Protein AF-A0A3P6FVJ2-F1 (afdb_monomer_lite)

Foldseek 3Di:
DVVVVVVVVVVVVVVVVVVVVVVVVVCLVVVLVVVCVVCVVVVNNDDRDDRPPVVVVVVVVVVVVCVVDPPPPD

Structure (mmCIF, N/CA/C/O backbone):
data_AF-A0A3P6FVJ2-F1
#
_entry.id   AF-A0A3P6FVJ2-F1
#
loop_
_atom_site.group_PDB
_atom_site.id
_atom_site.type_symbol
_atom_site.label_atom_id
_atom_site.label_alt_id
_atom_site.label_comp_id
_atom_site.label_asym_id
_atom_site.label_entity_id
_atom_site.label_seq_id
_atom_site.pdbx_PDB_ins_code
_atom_site.Cartn_x
_atom_site.Cartn_y
_atom_site.Cartn_z
_atom_site.occupancy
_atom_site.B_iso_or_equiv
_atom_site.auth_seq_id
_atom_site.auth_comp_id
_atom_site.auth_asym_id
_atom_site.auth_atom_id
_atom_site.pdbx_PDB_model_num
ATOM 1 N N . MET A 1 1 ? 24.299 -12.674 -31.192 1.00 55.22 1 MET A N 1
ATOM 2 C CA . MET A 1 1 ? 23.419 -11.496 -31.020 1.00 55.22 1 MET A CA 1
ATOM 3 C C . MET A 1 1 ? 22.140 -11.856 -30.262 1.00 55.22 1 MET A C 1
ATOM 5 O O . MET A 1 1 ? 21.809 -11.132 -29.335 1.00 55.22 1 MET A O 1
ATOM 9 N N . GLU A 1 2 ? 21.505 -13.001 -30.540 1.00 57.22 2 GLU A N 1
ATOM 10 C CA . GLU A 1 2 ? 20.298 -13.499 -29.837 1.00 57.22 2 GLU A CA 1
ATOM 11 C C . GLU A 1 2 ? 20.401 -13.522 -28.296 1.00 57.22 2 GLU A C 1
ATOM 13 O O . GLU A 1 2 ? 19.542 -12.992 -27.593 1.00 57.22 2 GLU A O 1
ATOM 18 N N . ALA A 1 3 ? 21.493 -14.074 -27.750 1.00 61.28 3 ALA A N 1
ATOM 19 C CA . ALA A 1 3 ? 21.691 -14.173 -26.298 1.00 61.28 3 ALA A CA 1
ATOM 20 C C . ALA A 1 3 ? 21.850 -12.802 -25.608 1.00 61.28 3 ALA A C 1
ATOM 22 O O . ALA A 1 3 ? 21.531 -12.653 -24.430 1.00 61.28 3 ALA A O 1
ATOM 23 N N . SER A 1 4 ? 22.327 -11.795 -26.345 1.00 65.06 4 SER A N 1
ATOM 24 C CA . SER A 1 4 ? 22.543 -10.432 -25.851 1.00 65.06 4 SER A CA 1
ATOM 25 C C . SER A 1 4 ? 21.236 -9.641 -25.783 1.00 65.06 4 SER A C 1
ATOM 27 O O . SER A 1 4 ? 21.053 -8.842 -24.874 1.00 65.06 4 SER A O 1
ATOM 29 N N . ALA A 1 5 ? 20.309 -9.876 -26.715 1.00 70.81 5 ALA A N 1
ATOM 30 C CA . ALA A 1 5 ? 18.983 -9.264 -26.672 1.00 70.81 5 ALA A CA 1
ATOM 31 C C . ALA A 1 5 ? 18.135 -9.866 -25.540 1.00 70.81 5 ALA A C 1
ATOM 33 O O . ALA A 1 5 ? 17.522 -9.130 -24.769 1.00 70.81 5 ALA A O 1
ATOM 34 N N . ALA A 1 6 ? 18.178 -11.194 -25.376 1.00 74.75 6 ALA A N 1
ATOM 35 C CA . ALA A 1 6 ? 17.452 -11.886 -24.315 1.00 74.75 6 ALA A CA 1
ATOM 36 C C . ALA A 1 6 ? 17.904 -11.456 -22.906 1.00 74.75 6 ALA A C 1
ATOM 38 O O . ALA A 1 6 ? 17.066 -11.234 -22.031 1.00 74.75 6 ALA A O 1
ATOM 39 N N . SER A 1 7 ? 19.211 -11.274 -22.678 1.00 78.88 7 SER A N 1
ATOM 40 C CA . SER A 1 7 ? 19.727 -10.821 -21.378 1.00 78.88 7 SER A CA 1
ATOM 41 C C . SER A 1 7 ? 19.314 -9.383 -21.041 1.00 78.88 7 SER A C 1
ATOM 43 O O . SER A 1 7 ? 19.027 -9.079 -19.881 1.00 78.88 7 SER A O 1
ATOM 45 N N . VAL A 1 8 ? 19.214 -8.511 -22.049 1.00 86.06 8 VAL A N 1
ATOM 46 C CA . VAL A 1 8 ? 18.716 -7.137 -21.892 1.00 86.06 8 VAL A CA 1
ATOM 47 C C . VAL A 1 8 ? 17.219 -7.128 -21.573 1.00 86.06 8 VAL A C 1
ATOM 49 O O . VAL A 1 8 ? 16.785 -6.392 -20.692 1.00 86.06 8 VAL A O 1
ATOM 52 N N . THR A 1 9 ? 16.413 -7.977 -22.214 1.00 87.69 9 THR A N 1
ATOM 53 C CA . THR A 1 9 ? 14.980 -8.070 -21.893 1.00 87.69 9 THR A CA 1
ATOM 54 C C . THR A 1 9 ? 14.749 -8.563 -20.463 1.00 87.69 9 THR A C 1
ATOM 56 O O . THR A 1 9 ? 13.917 -8.007 -19.745 1.00 87.69 9 THR A O 1
ATOM 59 N N . VAL A 1 10 ? 15.513 -9.564 -20.017 1.00 90.56 10 VAL A N 1
ATOM 60 C CA . VAL A 1 10 ? 15.413 -10.097 -18.650 1.00 90.56 10 VAL A CA 1
ATOM 61 C C . VAL A 1 10 ? 15.825 -9.049 -17.613 1.00 90.56 10 VAL A C 1
ATOM 63 O O . VAL A 1 10 ? 15.129 -8.878 -16.613 1.00 90.56 10 VAL A O 1
ATOM 66 N N . SER A 1 11 ? 16.908 -8.303 -17.846 1.00 89.75 11 SER A N 1
ATOM 67 C CA . SER A 1 11 ? 17.359 -7.274 -16.900 1.00 89.75 11 SER A CA 1
ATOM 68 C C . SER A 1 11 ? 16.360 -6.120 -16.769 1.00 89.75 11 SER A C 1
ATOM 70 O O . SER A 1 11 ? 16.080 -5.679 -15.653 1.00 89.75 11 SER A O 1
ATOM 72 N N . VAL A 1 12 ? 15.745 -5.691 -17.876 1.00 93.00 12 VAL A N 1
ATOM 73 C CA . VAL A 1 12 ? 14.675 -4.680 -17.866 1.00 93.00 12 VAL A CA 1
ATOM 74 C C . VAL A 1 12 ? 13.438 -5.188 -17.126 1.00 93.00 12 VAL A C 1
ATOM 76 O O . VAL A 1 12 ? 12.864 -4.452 -16.321 1.00 93.00 12 VAL A O 1
ATOM 79 N N . ALA A 1 13 ? 13.045 -6.447 -17.337 1.00 93.94 13 ALA A N 1
ATOM 80 C CA . ALA A 1 13 ? 11.917 -7.044 -16.625 1.00 93.94 13 ALA A CA 1
ATOM 81 C C . ALA A 1 13 ? 12.159 -7.084 -15.106 1.00 93.94 13 ALA A C 1
ATOM 83 O O . ALA A 1 13 ? 11.288 -6.688 -14.331 1.00 93.94 13 ALA A O 1
ATOM 84 N N . ILE A 1 14 ? 13.358 -7.483 -14.673 1.00 94.81 14 ILE A N 1
ATOM 85 C CA . ILE A 1 14 ? 13.737 -7.501 -13.252 1.00 94.81 14 ILE A CA 1
ATOM 86 C C . ILE A 1 14 ? 13.717 -6.085 -12.666 1.00 94.81 14 ILE A C 1
ATOM 88 O O . ILE A 1 14 ? 13.149 -5.871 -11.593 1.00 94.81 14 ILE A O 1
ATOM 92 N N . ALA A 1 15 ? 14.283 -5.104 -13.374 1.00 94.94 15 ALA A N 1
ATOM 93 C CA . ALA A 1 15 ? 14.278 -3.711 -12.936 1.00 94.94 15 ALA A CA 1
ATOM 94 C C . ALA A 1 15 ? 12.849 -3.168 -12.787 1.00 94.94 15 ALA A C 1
ATOM 96 O O . ALA A 1 15 ? 12.546 -2.508 -11.792 1.00 94.94 15 ALA A O 1
ATOM 97 N N . ALA A 1 16 ? 11.952 -3.493 -13.723 1.00 95.25 16 ALA A N 1
ATOM 98 C CA . ALA A 1 16 ? 10.547 -3.117 -13.634 1.00 95.25 16 ALA A CA 1
ATOM 99 C C . ALA A 1 16 ? 9.889 -3.719 -12.386 1.00 95.25 16 ALA A C 1
ATOM 101 O O . ALA A 1 16 ? 9.280 -2.982 -11.611 1.00 95.25 16 ALA A O 1
ATOM 102 N N . VAL A 1 17 ? 10.055 -5.024 -12.145 1.00 95.94 17 VAL A N 1
ATOM 103 C CA . VAL A 1 17 ? 9.495 -5.706 -10.965 1.00 95.94 17 VAL A CA 1
ATOM 104 C C . VAL A 1 17 ? 10.008 -5.082 -9.667 1.00 95.94 17 VAL A C 1
ATOM 106 O O . VAL A 1 17 ? 9.211 -4.773 -8.784 1.00 95.94 17 VAL A O 1
ATOM 109 N N . LEU A 1 18 ? 11.312 -4.816 -9.562 1.00 95.81 18 LEU A N 1
ATOM 110 C CA . LEU A 1 18 ? 11.897 -4.140 -8.400 1.00 95.81 18 LEU A CA 1
ATOM 111 C C . LEU A 1 18 ? 11.308 -2.740 -8.194 1.00 95.81 18 LEU A C 1
ATOM 113 O O . LEU A 1 18 ? 10.984 -2.364 -7.067 1.00 95.81 18 LEU A O 1
ATOM 117 N N . CYS A 1 19 ? 11.115 -1.985 -9.276 1.00 95.25 19 CYS A N 1
ATOM 118 C CA . CYS A 1 19 ? 10.503 -0.660 -9.224 1.00 95.25 19 CYS A CA 1
ATOM 119 C C . CYS A 1 19 ? 9.049 -0.729 -8.728 1.00 95.25 19 CYS A C 1
ATOM 121 O O . CYS A 1 19 ? 8.637 0.071 -7.886 1.00 95.25 19 CYS A O 1
ATOM 123 N N . TRP A 1 20 ? 8.284 -1.718 -9.198 1.00 95.31 20 TRP A N 1
ATOM 124 C CA . TRP A 1 20 ? 6.922 -1.978 -8.733 1.00 95.31 20 TRP A CA 1
ATOM 125 C C . TRP A 1 20 ? 6.889 -2.339 -7.250 1.00 95.31 20 TRP A C 1
ATOM 127 O O . TRP A 1 20 ? 6.126 -1.722 -6.507 1.00 95.31 20 TRP A O 1
ATOM 137 N N . ILE A 1 21 ? 7.750 -3.255 -6.799 1.00 94.44 21 ILE A N 1
ATOM 138 C CA . ILE A 1 21 ? 7.860 -3.638 -5.384 1.00 94.44 21 ILE A CA 1
ATOM 139 C C . ILE A 1 21 ? 8.171 -2.405 -4.533 1.00 94.44 21 ILE A C 1
ATOM 141 O O . ILE A 1 21 ? 7.452 -2.116 -3.576 1.00 94.44 21 ILE A O 1
ATOM 145 N N . TRP A 1 22 ? 9.178 -1.619 -4.917 1.00 92.94 22 TRP A N 1
ATOM 146 C CA . TRP A 1 22 ? 9.561 -0.414 -4.185 1.00 92.94 22 TRP A CA 1
ATOM 147 C C . TRP A 1 22 ? 8.426 0.611 -4.114 1.00 92.94 22 TRP A C 1
ATOM 149 O O . TRP A 1 22 ? 8.130 1.167 -3.054 1.00 92.94 22 TRP A O 1
ATOM 159 N N . ARG A 1 23 ? 7.725 0.823 -5.233 1.00 92.12 23 ARG A N 1
ATOM 160 C CA . ARG A 1 23 ? 6.571 1.721 -5.302 1.00 92.12 23 ARG A CA 1
ATOM 161 C C . ARG A 1 23 ? 5.424 1.235 -4.424 1.00 92.12 23 ARG A C 1
ATOM 163 O O . ARG A 1 23 ? 4.828 2.052 -3.725 1.00 92.12 23 ARG A O 1
ATOM 170 N N . THR A 1 24 ? 5.131 -0.066 -4.426 1.00 89.25 24 THR A N 1
ATOM 171 C CA . THR A 1 24 ? 4.106 -0.644 -3.548 1.00 89.25 24 THR A CA 1
ATOM 172 C C . THR A 1 24 ? 4.485 -0.523 -2.082 1.00 89.25 24 THR A C 1
ATOM 174 O O . THR A 1 24 ? 3.637 -0.132 -1.292 1.00 89.25 24 THR A O 1
ATOM 177 N N . LEU A 1 25 ? 5.748 -0.748 -1.717 1.00 88.50 25 LEU A N 1
ATOM 178 C CA . LEU A 1 25 ? 6.219 -0.604 -0.342 1.00 88.50 25 LEU A CA 1
ATOM 179 C C . LEU A 1 25 ? 6.085 0.844 0.141 1.00 88.50 25 LEU A C 1
ATOM 181 O O . LEU A 1 25 ? 5.524 1.097 1.206 1.00 88.50 25 LEU A O 1
ATOM 185 N N . ASN A 1 26 ? 6.520 1.805 -0.680 1.00 85.94 26 ASN A N 1
ATOM 186 C CA . ASN A 1 26 ? 6.370 3.221 -0.365 1.00 85.94 26 ASN A CA 1
ATOM 187 C C . ASN A 1 26 ? 4.888 3.616 -0.257 1.00 85.94 26 ASN A C 1
ATOM 189 O O . ASN A 1 26 ? 4.509 4.358 0.643 1.00 85.94 26 ASN A O 1
ATOM 193 N N . TRP A 1 27 ? 4.028 3.082 -1.128 1.00 84.62 27 TRP A N 1
ATOM 194 C CA . TRP A 1 27 ? 2.587 3.325 -1.076 1.00 84.62 27 TRP A CA 1
ATOM 195 C C . TRP A 1 27 ? 1.945 2.720 0.171 1.00 84.62 27 TRP A C 1
ATOM 197 O O . TRP A 1 27 ? 1.204 3.425 0.844 1.00 84.62 27 TRP A O 1
ATOM 207 N N . VAL A 1 28 ? 2.271 1.474 0.525 1.00 83.88 28 VAL A N 1
ATOM 208 C CA . VAL A 1 28 ? 1.815 0.800 1.752 1.00 83.88 28 VAL A CA 1
ATOM 209 C C . VAL A 1 28 ? 2.258 1.560 3.000 1.00 83.88 28 VAL A C 1
ATOM 211 O O . VAL A 1 28 ? 1.542 1.538 3.990 1.00 83.88 28 VAL A O 1
ATOM 214 N N . TRP A 1 29 ? 3.380 2.281 2.959 1.00 79.12 29 TRP A N 1
ATOM 215 C CA . TRP A 1 29 ? 3.827 3.118 4.073 1.00 79.12 29 TRP A CA 1
ATOM 216 C C . TRP A 1 29 ? 3.178 4.515 4.095 1.00 79.12 29 TRP A C 1
ATOM 218 O O . TRP A 1 29 ? 2.833 5.032 5.158 1.00 79.12 29 TRP A O 1
ATOM 228 N N . PHE A 1 30 ? 2.968 5.139 2.930 1.00 76.56 30 PHE A N 1
ATOM 229 C CA . PHE A 1 30 ? 2.394 6.490 2.828 1.00 76.56 30 PHE A CA 1
ATOM 230 C C . PHE A 1 30 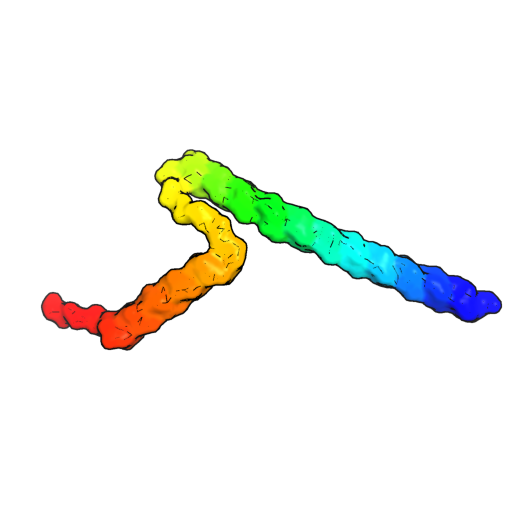? 0.865 6.527 2.920 1.00 76.56 30 PHE A C 1
ATOM 232 O O . PHE A 1 30 ? 0.310 7.411 3.577 1.00 76.56 30 PHE A O 1
ATOM 239 N N . LYS A 1 31 ? 0.170 5.579 2.278 1.00 79.00 31 LYS A N 1
ATOM 240 C CA . LYS A 1 31 ? -1.294 5.443 2.319 1.00 79.00 31 LYS A CA 1
ATOM 241 C C . LYS A 1 31 ? -1.856 5.464 3.735 1.00 79.00 31 LYS A C 1
ATOM 243 O O . LYS A 1 31 ? -2.763 6.266 3.952 1.00 79.00 31 LYS A O 1
ATOM 248 N N . PRO A 1 32 ? -1.368 4.653 4.691 1.00 75.88 32 PRO A N 1
ATOM 249 C CA . PRO A 1 32 ? -1.968 4.610 6.017 1.00 75.88 32 PRO A CA 1
ATOM 250 C C . PRO A 1 32 ? -1.818 5.939 6.747 1.00 75.88 32 PRO A C 1
ATOM 252 O O . PRO A 1 32 ? -2.789 6.446 7.297 1.00 75.88 32 PRO A O 1
ATOM 255 N N . LYS A 1 33 ? -0.645 6.573 6.644 1.00 74.69 33 LYS A N 1
ATOM 256 C CA . LYS A 1 33 ? -0.389 7.890 7.240 1.00 74.69 33 LYS A CA 1
ATOM 257 C C . LYS A 1 33 ? -1.290 8.980 6.661 1.00 74.69 33 LYS A C 1
ATOM 259 O O . LYS A 1 33 ? -1.753 9.865 7.384 1.00 74.69 33 LYS A O 1
ATOM 264 N N . MET A 1 34 ? -1.535 8.931 5.352 1.00 78.69 34 MET A N 1
ATOM 265 C CA . MET A 1 34 ? -2.414 9.876 4.669 1.00 78.69 34 MET A CA 1
ATOM 266 C C . MET A 1 34 ? -3.882 9.662 5.058 1.00 78.69 34 MET A C 1
ATOM 268 O O . MET A 1 34 ? -4.573 10.638 5.344 1.00 78.69 34 MET A O 1
ATOM 272 N N . PHE A 1 35 ? -4.342 8.409 5.118 1.00 76.31 35 PHE A N 1
ATOM 273 C CA . PHE A 1 35 ? -5.695 8.070 5.572 1.00 76.31 35 PHE A CA 1
ATOM 274 C C . PHE A 1 35 ? -5.933 8.498 7.023 1.00 76.31 35 PHE A C 1
ATOM 276 O O . PHE A 1 35 ? -6.939 9.146 7.308 1.00 76.31 35 PHE A O 1
ATOM 283 N N . GLU A 1 36 ? -4.977 8.230 7.915 1.00 80.75 36 GLU A N 1
ATOM 284 C CA . GLU A 1 36 ? -5.032 8.655 9.317 1.00 80.75 36 GLU A CA 1
ATOM 285 C C . GLU A 1 36 ? -5.110 10.185 9.435 1.00 80.75 36 GLU A C 1
ATOM 287 O O . GLU A 1 36 ? -5.932 10.724 10.175 1.00 80.75 36 GLU A O 1
ATOM 292 N N . SER A 1 37 ? -4.300 10.906 8.653 1.00 79.75 37 SER A N 1
ATOM 293 C CA . SER A 1 37 ? -4.300 12.373 8.650 1.00 79.75 37 SER A CA 1
ATOM 294 C C . SER A 1 37 ? -5.617 12.959 8.132 1.00 79.75 37 SER A C 1
ATOM 296 O O . SER A 1 37 ? -6.085 13.975 8.646 1.00 79.75 37 SER A O 1
ATOM 298 N N . TYR A 1 38 ? -6.222 12.335 7.119 1.00 83.50 38 TYR A N 1
ATOM 299 C CA . TYR A 1 38 ? -7.491 12.777 6.547 1.00 83.50 38 TYR A CA 1
ATOM 300 C C . TYR A 1 38 ? -8.656 12.557 7.522 1.00 83.50 38 TYR A C 1
ATOM 302 O O . TYR A 1 38 ? -9.426 13.484 7.761 1.00 83.50 38 TYR A O 1
ATOM 310 N N . MET A 1 39 ? -8.723 11.389 8.170 1.00 79.94 39 MET A N 1
ATOM 311 C CA . MET A 1 39 ? -9.721 11.103 9.211 1.00 79.94 39 MET A CA 1
ATOM 312 C C . MET A 1 39 ? -9.589 12.050 10.407 1.00 79.94 39 MET A C 1
ATOM 314 O O . MET A 1 39 ? -10.583 12.630 10.844 1.00 79.94 39 MET A O 1
ATOM 318 N N . ARG A 1 40 ? -8.357 12.311 10.871 1.00 81.06 40 ARG A N 1
ATOM 319 C CA . ARG A 1 40 ? -8.109 13.289 11.943 1.00 81.06 40 ARG A CA 1
ATOM 320 C C . ARG A 1 40 ? -8.590 14.691 11.579 1.00 81.06 40 ARG A C 1
ATOM 322 O O . ARG A 1 40 ? -9.171 15.367 12.421 1.00 81.06 40 ARG A O 1
ATOM 329 N N . ARG A 1 41 ? -8.389 15.126 10.329 1.00 85.38 41 ARG A N 1
ATOM 330 C CA . ARG A 1 41 ? -8.905 16.420 9.840 1.00 85.38 41 ARG A CA 1
ATOM 331 C C . ARG A 1 41 ? -10.429 16.475 9.790 1.00 85.38 41 ARG A C 1
ATOM 333 O O . ARG A 1 41 ? -10.985 17.552 9.960 1.00 85.38 41 ARG A O 1
ATOM 340 N N . GLN A 1 42 ? -11.093 15.342 9.584 1.00 86.19 42 GLN A N 1
ATOM 341 C CA . GLN A 1 42 ? -12.553 15.234 9.637 1.00 86.19 42 GLN A CA 1
ATOM 342 C C . GLN A 1 42 ? -13.105 15.168 11.072 1.00 86.19 42 GLN A C 1
ATOM 344 O O 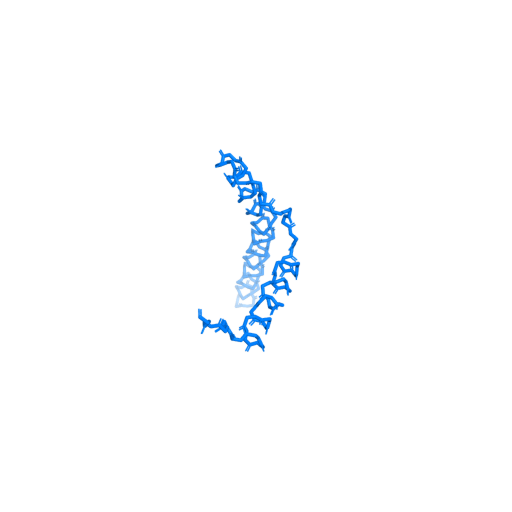. GLN A 1 42 ? -14.311 15.035 11.251 1.00 86.19 42 GLN A O 1
ATOM 349 N N . GLY A 1 43 ? -12.251 15.255 12.101 1.00 84.44 43 GLY A N 1
ATOM 350 C CA . GLY A 1 43 ? -12.660 15.130 13.503 1.00 84.44 43 GLY A CA 1
ATOM 351 C C . GLY A 1 43 ? -12.916 13.686 13.943 1.00 84.44 43 GLY A C 1
ATOM 352 O O . GLY A 1 43 ? -13.315 13.450 15.081 1.00 84.44 43 GLY A O 1
ATOM 353 N N . LEU A 1 44 ? -12.650 12.711 13.070 1.00 74.56 44 LEU A N 1
ATOM 354 C CA . LEU A 1 44 ? -12.729 11.294 13.388 1.00 74.56 44 LEU A CA 1
ATOM 355 C C . LEU A 1 44 ? -11.382 10.860 13.976 1.00 74.56 44 LEU A C 1
ATOM 357 O O . LEU A 1 44 ? -10.412 10.609 13.256 1.00 74.56 44 LEU A O 1
ATOM 361 N N . VAL A 1 45 ? -11.311 10.777 15.306 1.00 67.19 45 VAL A N 1
ATOM 362 C CA . VAL A 1 45 ? -10.198 10.117 16.003 1.00 67.19 45 VAL A CA 1
ATOM 363 C C . VAL A 1 45 ? -10.362 8.607 15.810 1.00 67.19 45 VAL A C 1
ATOM 365 O O . VAL A 1 45 ? -10.935 7.908 16.640 1.00 67.19 45 VAL A O 1
ATOM 368 N N . GLY A 1 46 ? -9.916 8.114 14.654 1.00 65.88 46 GLY A N 1
ATOM 369 C CA . GLY A 1 46 ? -9.792 6.684 14.388 1.00 65.88 46 GLY A CA 1
ATOM 370 C C . GLY A 1 46 ? -8.673 6.062 15.227 1.00 65.88 46 GLY A C 1
ATOM 371 O O . GLY A 1 46 ? -7.715 6.740 15.610 1.00 65.88 46 GLY A O 1
ATOM 372 N N . THR A 1 47 ? -8.787 4.766 15.516 1.00 67.12 47 THR A N 1
ATOM 373 C CA . THR A 1 47 ? -7.715 3.996 16.157 1.00 67.12 47 THR A CA 1
ATOM 374 C C . THR A 1 47 ? -6.430 4.064 15.319 1.00 67.12 47 THR A C 1
ATOM 376 O O . THR A 1 47 ? -6.514 4.108 14.091 1.00 67.12 47 THR A O 1
ATOM 379 N N . PRO A 1 48 ? -5.236 4.105 15.944 1.00 66.62 48 PRO A N 1
ATOM 380 C CA . PRO A 1 48 ? -3.975 4.169 15.206 1.00 66.62 48 PRO A CA 1
ATOM 381 C C . PRO A 1 48 ? -3.853 2.980 14.247 1.00 66.62 48 PRO A C 1
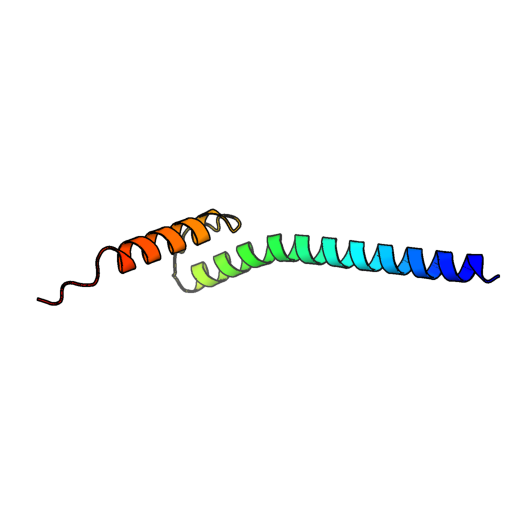ATOM 383 O O . PRO A 1 48 ? -4.147 1.843 14.625 1.00 66.62 48 PRO A O 1
ATOM 386 N N . TYR A 1 49 ? -3.417 3.250 13.012 1.00 65.69 49 TYR A N 1
ATOM 387 C CA . TYR A 1 49 ? -3.333 2.237 11.962 1.00 65.69 49 TYR A CA 1
ATOM 388 C C . TYR A 1 49 ? -2.397 1.102 12.387 1.00 65.69 49 TYR A C 1
ATOM 390 O O . TYR A 1 49 ? -1.187 1.289 12.532 1.00 65.69 49 TYR A O 1
ATOM 398 N N . THR A 1 50 ? -2.953 -0.093 12.576 1.00 64.12 50 THR A N 1
ATOM 399 C CA . THR A 1 50 ? -2.183 -1.304 12.868 1.00 64.12 50 THR A CA 1
ATOM 400 C C . THR A 1 50 ? -2.087 -2.111 11.587 1.00 64.12 50 THR A C 1
ATOM 402 O O . THR A 1 50 ? -3.054 -2.757 11.203 1.00 64.12 50 THR A O 1
ATOM 405 N N . LEU A 1 51 ? -0.922 -2.039 10.926 1.00 58.28 51 LEU A N 1
ATOM 406 C CA . LEU A 1 51 ? -0.556 -2.730 9.679 1.00 58.28 51 LEU A CA 1
ATOM 407 C C . LEU A 1 51 ? -1.298 -4.063 9.486 1.00 58.28 51 LEU A C 1
ATOM 409 O O . LEU A 1 51 ? -0.833 -5.099 9.953 1.00 58.28 51 LEU A O 1
ATOM 413 N N . LEU A 1 52 ? -2.445 -4.000 8.797 1.00 58.31 52 LEU A N 1
ATOM 414 C CA . LEU A 1 52 ? -3.277 -5.085 8.252 1.00 58.31 52 LEU A CA 1
ATOM 415 C C . LEU A 1 52 ? -3.756 -6.204 9.201 1.00 58.31 52 LEU A C 1
ATOM 417 O O . LEU A 1 52 ? -4.703 -6.899 8.860 1.00 58.31 52 LEU A O 1
ATOM 421 N N . VAL A 1 53 ? -3.167 -6.397 10.378 1.00 62.47 53 VAL A N 1
ATOM 422 C CA . VAL A 1 53 ? -3.481 -7.518 11.280 1.00 62.47 53 VAL A CA 1
ATOM 423 C C . VAL A 1 53 ? -4.392 -7.077 12.422 1.00 62.47 53 VAL A C 1
ATOM 425 O O . VAL A 1 53 ? -5.264 -7.835 12.843 1.00 62.47 53 VAL A O 1
ATOM 428 N N . GLY A 1 54 ? -4.211 -5.852 12.924 1.00 68.12 54 GLY A N 1
ATOM 429 C CA . GLY A 1 54 ? -4.967 -5.347 14.073 1.00 68.12 54 GLY A CA 1
ATOM 430 C C . GLY A 1 54 ? -6.441 -5.129 13.746 1.00 68.12 54 GLY A C 1
ATOM 431 O O . GLY A 1 54 ? -7.310 -5.696 14.413 1.00 68.12 54 GLY A O 1
ATOM 432 N N . ASP A 1 55 ? -6.709 -4.370 12.682 1.00 72.62 55 ASP A N 1
ATOM 433 C CA . ASP A 1 55 ? -8.075 -4.043 12.264 1.00 72.62 55 ASP A CA 1
ATOM 434 C C . ASP A 1 55 ? -8.822 -5.270 11.735 1.00 72.62 55 ASP A C 1
ATOM 436 O O . ASP A 1 55 ? -9.955 -5.511 12.143 1.00 72.62 55 ASP A O 1
ATOM 440 N N . VAL A 1 56 ? -8.166 -6.115 10.931 1.00 71.69 56 VAL A N 1
ATOM 441 C CA . VAL A 1 56 ? -8.785 -7.335 10.381 1.00 71.69 56 VAL A CA 1
ATOM 442 C C . VAL A 1 56 ? -9.173 -8.313 11.491 1.00 71.69 56 VAL A C 1
ATOM 444 O O . VAL A 1 56 ? -10.253 -8.899 11.454 1.00 71.69 56 VAL A O 1
ATOM 447 N N . LYS A 1 57 ? -8.340 -8.468 12.529 1.00 75.44 57 LYS A N 1
ATOM 448 C CA . LYS A 1 57 ? -8.680 -9.315 13.682 1.00 75.44 57 LYS A CA 1
ATOM 449 C C . LYS A 1 57 ? -9.881 -8.764 14.451 1.00 75.44 57 LYS A C 1
ATOM 451 O O . LYS A 1 57 ? -10.730 -9.544 14.879 1.00 75.44 57 LYS A O 1
ATOM 456 N N . ARG A 1 58 ? -9.951 -7.440 14.629 1.00 76.50 58 ARG A N 1
ATOM 457 C CA . ARG A 1 58 ? -11.055 -6.773 15.333 1.00 76.50 58 ARG A CA 1
ATOM 458 C 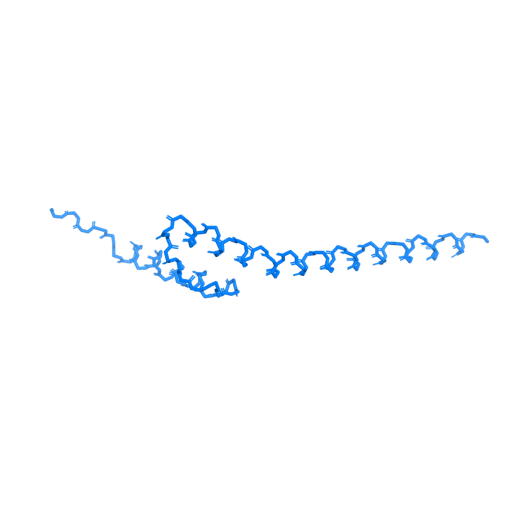C . ARG A 1 58 ? -12.359 -6.854 14.536 1.00 76.50 58 ARG A C 1
ATOM 460 O O . ARG A 1 58 ? -13.408 -7.131 15.111 1.00 76.50 58 ARG A O 1
ATOM 467 N N . GLU A 1 59 ? -12.299 -6.671 13.222 1.00 79.00 59 GLU A N 1
ATOM 468 C CA . GLU A 1 59 ? -13.436 -6.857 12.318 1.00 79.00 59 GLU A CA 1
ATOM 469 C C . GLU A 1 59 ? -13.936 -8.307 12.351 1.00 79.00 59 GLU A C 1
ATOM 471 O O . GLU A 1 59 ? -15.132 -8.559 12.519 1.00 79.00 59 GLU A O 1
ATOM 476 N N . TYR A 1 60 ? -13.021 -9.277 12.293 1.00 81.00 60 TYR A N 1
ATOM 477 C CA . TYR A 1 60 ? -13.365 -10.692 12.388 1.00 81.00 60 TYR A CA 1
ATOM 478 C C . TYR A 1 60 ? -14.011 -11.054 13.736 1.00 81.00 60 TYR A C 1
ATOM 480 O O . TYR A 1 60 ? -14.988 -11.803 13.781 1.00 81.00 60 TYR A O 1
ATOM 488 N N . SER A 1 61 ? -13.517 -10.503 14.851 1.00 81.75 61 SER A N 1
ATOM 489 C CA . SER A 1 61 ? -14.135 -10.743 16.159 1.00 81.75 61 SER A CA 1
ATOM 490 C C . SER A 1 61 ? -15.523 -10.116 16.265 1.00 81.75 61 SER A C 1
ATOM 492 O O . SER A 1 61 ? -16.439 -10.784 16.731 1.00 81.75 61 SER A O 1
ATOM 494 N N . MET A 1 62 ? -15.711 -8.883 15.775 1.00 83.25 62 MET A N 1
ATOM 495 C CA . MET A 1 62 ? -17.018 -8.211 15.807 1.00 83.25 62 MET A CA 1
ATOM 496 C C . MET A 1 62 ? -18.049 -8.929 14.930 1.00 83.25 62 MET A C 1
ATOM 498 O O . MET A 1 62 ? -19.194 -9.105 15.335 1.00 83.25 62 MET A O 1
ATOM 502 N N . THR A 1 63 ? -17.648 -9.397 13.746 1.00 83.44 63 THR A N 1
ATOM 503 C CA . THR A 1 63 ? -18.528 -10.174 12.856 1.00 83.44 63 THR A CA 1
ATOM 504 C C . THR A 1 63 ? -18.867 -11.550 13.434 1.00 83.44 63 THR A C 1
ATOM 506 O O . THR A 1 63 ? -20.000 -12.013 13.294 1.00 83.44 63 THR A O 1
ATOM 509 N N . THR A 1 64 ? 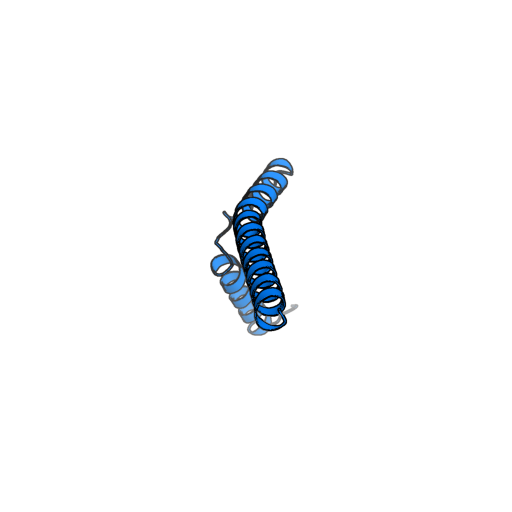-17.925 -12.189 14.134 1.00 84.06 64 THR A N 1
ATOM 510 C CA . THR A 1 64 ? -18.162 -13.450 14.856 1.00 84.06 64 THR A CA 1
ATOM 511 C C . THR A 1 64 ? -19.093 -13.248 16.057 1.00 84.06 64 THR A C 1
ATOM 513 O O . THR A 1 64 ? -20.017 -14.039 16.257 1.00 84.06 64 THR A O 1
ATOM 516 N N . GLU A 1 65 ? -18.920 -12.175 16.833 1.00 84.19 65 GLU A N 1
ATOM 517 C CA . GLU A 1 65 ? -19.839 -11.823 17.923 1.00 84.19 65 GLU A CA 1
ATOM 518 C C . GLU A 1 65 ? -21.244 -11.506 17.401 1.00 84.19 65 GLU A C 1
ATOM 520 O O . GLU A 1 65 ? -22.216 -12.060 17.908 1.00 84.19 65 GLU A O 1
ATOM 525 N N . ALA A 1 66 ? -21.364 -10.710 16.336 1.00 82.75 66 ALA A N 1
ATOM 526 C CA . ALA A 1 66 ? -22.653 -10.383 15.725 1.00 82.75 66 ALA A CA 1
ATOM 527 C C . ALA A 1 66 ? -23.383 -11.621 15.171 1.00 82.75 66 ALA A C 1
ATOM 529 O O . ALA A 1 66 ? -24.608 -11.698 15.222 1.00 82.75 66 ALA A O 1
ATOM 530 N N . ARG A 1 67 ? -22.644 -12.616 14.659 1.00 77.75 67 ARG A N 1
ATOM 531 C CA . ARG A 1 67 ? -23.223 -13.898 14.220 1.00 77.75 67 ARG A CA 1
ATOM 532 C C . ARG A 1 67 ? -23.608 -14.819 15.373 1.00 77.75 67 ARG A C 1
ATOM 534 O O . ARG A 1 67 ? -24.591 -15.540 15.258 1.00 77.75 67 ARG A O 1
ATOM 541 N N . SER A 1 68 ? -22.825 -14.834 16.449 1.00 79.81 68 SER A N 1
ATOM 542 C CA . SER A 1 68 ? -23.076 -15.705 17.608 1.00 79.81 68 SER A CA 1
ATOM 543 C C . SER A 1 68 ? -24.164 -15.167 18.537 1.00 79.81 68 SER A C 1
ATOM 545 O O . SER A 1 68 ? -24.815 -15.947 19.228 1.00 79.81 68 SER A O 1
ATOM 547 N N . LYS A 1 69 ? -24.403 -13.854 18.521 1.00 73.38 69 LYS A N 1
ATOM 548 C CA . LYS A 1 69 ? -25.515 -13.198 19.208 1.00 73.38 69 LYS A CA 1
ATOM 549 C C . LYS A 1 69 ? -26.393 -12.491 18.174 1.00 73.38 69 LYS A C 1
ATOM 551 O O . LYS A 1 69 ? -26.249 -11.279 18.000 1.00 73.38 69 LYS A O 1
ATOM 556 N N . PRO A 1 70 ? -27.289 -13.210 17.469 1.00 72.25 70 PRO A N 1
ATOM 557 C CA . PRO A 1 70 ? -28.275 -12.538 16.637 1.00 72.25 70 PRO A CA 1
ATOM 558 C C . PRO A 1 70 ? -29.062 -11.590 17.541 1.00 72.25 70 PRO A C 1
ATOM 560 O O . PRO A 1 70 ? -29.504 -12.001 18.614 1.00 72.25 70 PRO A O 1
ATOM 563 N N . HIS A 1 71 ? -29.163 -10.317 17.144 1.00 62.34 71 HIS A N 1
ATOM 564 C CA . HIS A 1 71 ? -29.956 -9.302 17.835 1.00 62.34 71 HIS A CA 1
ATOM 565 C C . HIS A 1 71 ? -31.278 -9.915 18.307 1.00 62.34 71 HIS A C 1
ATOM 567 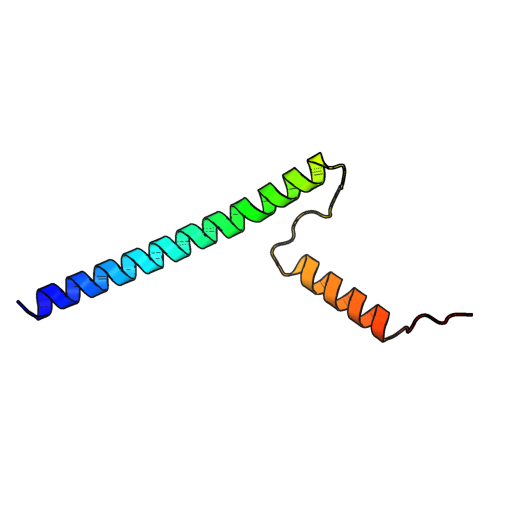O O . HIS A 1 71 ? -32.145 -10.242 17.497 1.00 62.34 71 HIS A O 1
ATOM 573 N N . GLN A 1 72 ? -31.416 -10.084 19.620 1.00 63.00 72 GLN A N 1
ATOM 574 C CA . GLN A 1 72 ? -32.678 -10.459 20.224 1.00 63.00 72 GLN A CA 1
ATOM 575 C C . GLN A 1 72 ? -33.530 -9.193 20.210 1.00 63.00 72 GLN A C 1
ATOM 577 O O . GLN A 1 72 ? -33.427 -8.350 21.096 1.00 63.00 72 GLN A O 1
ATOM 582 N N . THR A 1 73 ? -34.292 -9.008 19.135 1.00 54.62 73 THR A N 1
ATOM 583 C CA . THR A 1 73 ? -35.339 -7.992 19.076 1.00 54.62 73 THR A CA 1
ATOM 584 C C . THR A 1 73 ? -36.428 -8.434 20.052 1.00 54.62 73 THR A C 1
ATOM 586 O O . THR A 1 73 ? -37.202 -9.340 19.736 1.00 54.62 73 THR A O 1
ATOM 589 N N . ASN A 1 74 ? -36.405 -7.887 21.268 1.00 48.16 74 ASN A N 1
ATOM 590 C CA . ASN A 1 74 ? -37.574 -7.863 22.145 1.00 48.16 74 ASN A CA 1
ATOM 591 C C . ASN A 1 74 ? -38.414 -6.639 21.787 1.00 48.16 74 ASN A C 1
ATOM 593 O O . ASN A 1 74 ? -37.793 -5.566 21.598 1.00 48.16 74 ASN A O 1
#

Radius of gyration: 22.52 Å; chains: 1; bounding box: 61×32×53 Å

pLDDT: mean 78.24, std 11.63, range [48.16, 95.94]

Sequence (74 aa):
MEASAASVTVSVAIAAVLCWIWRTLNWVWFKPKMFESYMRRQGLVGTPYTLLVGDVKREYSMTTEARSKPHQTN

Secondary structure (DSSP, 8-state):
-HHHHHHHHHHHHHHHHHHHHHHHHHHHHHHHHHHHHHHHHTT--PPP--TTTHHHHHHHHHHHHHHHS-----

Organism: Brassica oleracea (NCBI:txid3712)